Protein AF-A0A369BE33-F1 (afdb_monomer_lite)

Structure (mmCIF, N/CA/C/O backbone):
data_AF-A0A369BE33-F1
#
_entry.id   AF-A0A369BE33-F1
#
loop_
_atom_site.group_PDB
_atom_site.id
_atom_site.type_symbol
_atom_site.label_atom_id
_atom_site.label_alt_id
_atom_site.label_comp_id
_atom_site.label_asym_id
_atom_site.label_entity_id
_atom_site.label_seq_id
_atom_site.pdbx_PDB_ins_code
_atom_site.Cartn_x
_atom_site.Cartn_y
_atom_site.Cartn_z
_atom_site.occupancy
_atom_site.B_iso_or_equiv
_atom_site.auth_seq_id
_atom_site.auth_comp_id
_atom_site.auth_asym_id
_atom_site.auth_atom_id
_atom_site.pdbx_PDB_model_num
ATOM 1 N N . MET A 1 1 ? -42.268 -16.750 -3.440 1.00 45.75 1 MET A N 1
ATOM 2 C CA . MET A 1 1 ? -41.619 -16.048 -4.571 1.00 45.75 1 MET A CA 1
ATOM 3 C C . MET A 1 1 ? -40.648 -15.068 -3.953 1.00 45.75 1 MET A C 1
ATOM 5 O O . MET A 1 1 ? -41.024 -13.992 -3.508 1.00 45.75 1 MET A O 1
ATOM 9 N N . ASP A 1 2 ? -39.441 -15.573 -3.754 1.00 48.72 2 ASP A N 1
ATOM 10 C CA . ASP A 1 2 ? -38.599 -15.271 -2.608 1.00 48.72 2 ASP A CA 1
ATOM 11 C C . ASP A 1 2 ? -37.582 -14.192 -2.967 1.00 48.72 2 ASP A C 1
ATOM 13 O O . ASP A 1 2 ? -36.606 -14.434 -3.672 1.00 48.72 2 ASP A O 1
ATOM 17 N N . ALA A 1 3 ? -37.803 -12.987 -2.449 1.00 56.47 3 ALA A N 1
ATOM 18 C CA . ALA A 1 3 ? -36.889 -11.851 -2.542 1.00 56.47 3 ALA A CA 1
ATOM 19 C C . ALA A 1 3 ? -35.661 -12.024 -1.618 1.00 56.47 3 ALA A C 1
ATOM 21 O O . ALA A 1 3 ? -35.357 -11.147 -0.812 1.00 56.47 3 ALA A O 1
ATOM 22 N N . LYS A 1 4 ? -34.980 -13.179 -1.670 1.00 56.69 4 LYS A N 1
ATOM 23 C CA . LYS A 1 4 ? -33.918 -13.540 -0.708 1.00 56.69 4 LYS A CA 1
ATOM 24 C C . LYS A 1 4 ? -32.619 -14.057 -1.332 1.00 56.69 4 LYS A C 1
ATOM 26 O O . LYS A 1 4 ? -31.826 -14.691 -0.645 1.00 56.69 4 LYS A O 1
ATOM 31 N N . MET A 1 5 ? -32.364 -13.800 -2.614 1.00 52.84 5 MET A N 1
ATOM 32 C CA . MET A 1 5 ? -31.145 -14.302 -3.270 1.00 52.84 5 MET A CA 1
ATOM 33 C C . MET A 1 5 ? -30.390 -13.254 -4.095 1.00 52.84 5 MET A C 1
ATOM 35 O O . MET A 1 5 ? -29.799 -13.592 -5.111 1.00 52.84 5 MET A O 1
ATOM 39 N N . THR A 1 6 ? -30.352 -11.993 -3.654 1.00 50.78 6 THR A N 1
ATOM 40 C CA . THR A 1 6 ? -29.553 -10.956 -4.351 1.00 50.78 6 THR A CA 1
ATOM 41 C C . THR A 1 6 ? -28.597 -10.188 -3.434 1.00 50.78 6 THR A C 1
ATOM 43 O O . THR A 1 6 ? -28.087 -9.145 -3.811 1.00 50.78 6 THR A O 1
ATOM 46 N N . MET A 1 7 ? -28.310 -10.691 -2.229 1.00 49.06 7 MET A N 1
ATOM 47 C CA . MET A 1 7 ? -27.418 -10.008 -1.270 1.00 49.06 7 MET A CA 1
ATOM 48 C C . MET A 1 7 ? -26.054 -10.688 -1.072 1.00 49.06 7 MET A C 1
ATOM 50 O O . MET A 1 7 ? -25.284 -10.250 -0.231 1.00 49.06 7 MET A O 1
ATOM 54 N N . GLN A 1 8 ? -25.730 -11.739 -1.831 1.00 48.00 8 GLN A N 1
ATOM 55 C CA . GLN A 1 8 ? -24.477 -12.499 -1.653 1.00 48.00 8 GLN A CA 1
ATOM 56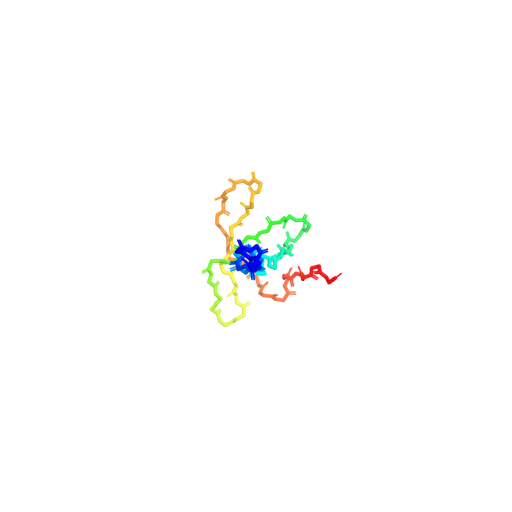 C C . GLN A 1 8 ? -23.345 -12.082 -2.605 1.00 48.00 8 GLN A C 1
ATOM 58 O O . GLN A 1 8 ? -22.381 -12.816 -2.774 1.00 48.00 8 GLN A O 1
ATOM 63 N N . ILE A 1 9 ? -23.458 -10.915 -3.243 1.00 48.53 9 ILE A N 1
ATOM 64 C CA . ILE A 1 9 ? -22.393 -10.345 -4.080 1.00 48.53 9 ILE A CA 1
ATOM 65 C C . ILE A 1 9 ? -22.159 -8.903 -3.629 1.00 48.53 9 ILE A C 1
ATOM 67 O O . ILE A 1 9 ? -22.287 -7.942 -4.378 1.00 48.53 9 ILE A O 1
ATOM 71 N N . VAL A 1 10 ? -21.904 -8.736 -2.341 1.00 51.84 10 VAL A N 1
ATOM 72 C CA . VAL A 1 10 ? -21.286 -7.532 -1.804 1.00 51.84 10 VAL A CA 1
ATOM 73 C C . VAL A 1 10 ? -20.281 -8.038 -0.784 1.00 51.84 10 VAL A C 1
ATOM 75 O O . VAL A 1 10 ? -20.612 -8.905 0.015 1.00 51.84 10 VAL A O 1
ATOM 78 N N . ASP A 1 11 ? -19.052 -7.549 -0.848 1.00 44.97 11 ASP A N 1
ATOM 79 C CA . ASP A 1 11 ? -17.958 -7.938 0.048 1.00 44.97 11 ASP A CA 1
ATOM 80 C C . ASP A 1 11 ? -17.208 -9.239 -0.291 1.00 44.97 11 ASP A C 1
ATOM 82 O O . ASP A 1 11 ? -16.940 -10.110 0.529 1.00 44.97 11 ASP A O 1
ATOM 86 N N . SER A 1 12 ? -16.760 -9.346 -1.535 1.00 48.78 12 SER A N 1
ATOM 87 C CA . SER A 1 12 ? -15.4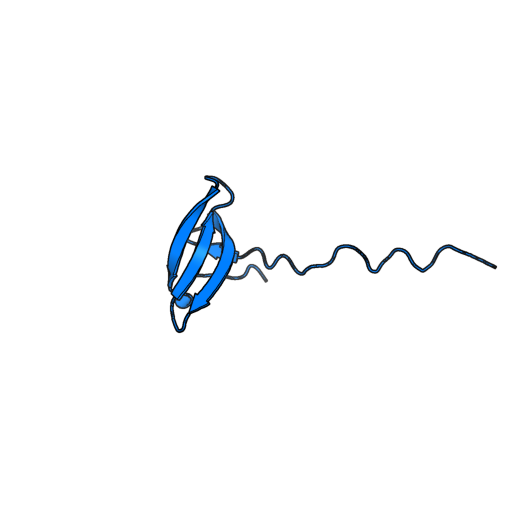34 -9.925 -1.763 1.00 48.78 12 SER A CA 1
ATOM 88 C C . SER A 1 12 ? -14.668 -9.015 -2.712 1.00 48.78 12 SER A C 1
ATOM 90 O O . SER A 1 12 ? -14.495 -9.348 -3.881 1.00 48.78 12 SER A O 1
ATOM 92 N N . PRO A 1 13 ? -14.191 -7.837 -2.261 1.00 49.62 13 PRO A N 1
ATOM 93 C CA . PRO A 1 13 ? -12.873 -7.472 -2.718 1.00 49.62 13 PRO A CA 1
ATOM 94 C C . PRO A 1 13 ? -11.991 -8.560 -2.123 1.00 49.62 13 PRO A C 1
ATOM 96 O O . PRO A 1 13 ? -11.936 -8.711 -0.905 1.00 49.62 13 PRO A O 1
ATOM 99 N N . GLU A 1 14 ? -11.378 -9.377 -2.962 1.00 48.88 14 GLU A N 1
ATOM 100 C CA . GLU A 1 14 ? -10.230 -10.170 -2.561 1.00 48.88 14 GLU A CA 1
ATOM 101 C C . GLU A 1 14 ? -9.225 -9.177 -1.952 1.00 48.88 14 GLU A C 1
ATOM 103 O O . GLU A 1 14 ? -8.401 -8.579 -2.645 1.00 48.88 14 GLU A O 1
ATOM 108 N N . LYS A 1 15 ? -9.353 -8.898 -0.646 1.00 53.50 15 LYS A N 1
ATOM 109 C CA . LYS A 1 15 ? -8.293 -8.337 0.170 1.00 53.50 15 LYS A CA 1
ATOM 110 C C . LYS A 1 15 ? -7.296 -9.464 0.174 1.00 53.50 15 LYS A C 1
ATOM 112 O O . LYS A 1 15 ? -7.339 -10.347 1.017 1.00 53.50 15 LYS A O 1
ATOM 117 N N . ILE A 1 16 ? -6.487 -9.497 -0.874 1.00 56.53 16 ILE A N 1
ATOM 118 C CA . ILE A 1 16 ? -5.290 -10.297 -0.891 1.00 56.53 16 ILE A CA 1
ATOM 119 C C . ILE A 1 16 ? -4.513 -9.729 0.292 1.00 56.53 16 ILE A C 1
ATOM 121 O O . ILE A 1 16 ? -4.012 -8.603 0.234 1.00 56.53 16 ILE A O 1
ATOM 125 N N . ASP A 1 17 ? -4.562 -10.444 1.412 1.00 62.94 17 ASP A N 1
ATOM 126 C CA . ASP A 1 17 ? -3.803 -10.127 2.606 1.00 62.94 17 ASP A CA 1
ATOM 127 C C . ASP A 1 17 ? -2.345 -10.394 2.249 1.00 62.94 17 ASP A C 1
ATOM 129 O O . ASP A 1 17 ? -1.834 -11.515 2.288 1.00 62.94 17 ASP A O 1
ATOM 133 N N . VAL A 1 18 ? -1.701 -9.338 1.758 1.00 71.94 18 VAL A N 1
ATOM 134 C CA . VAL A 1 18 ? -0.298 -9.360 1.389 1.00 71.94 18 VAL A CA 1
ATOM 135 C C . VAL A 1 18 ? 0.500 -9.106 2.653 1.00 71.94 18 VAL A C 1
ATOM 137 O O . VAL A 1 18 ? 0.337 -8.081 3.318 1.00 71.94 18 VAL A O 1
ATOM 140 N N . LEU A 1 19 ? 1.378 -10.046 2.980 1.00 78.31 19 LEU A N 1
ATOM 141 C CA . LEU A 1 19 ? 2.302 -9.907 4.091 1.00 78.31 19 LEU A CA 1
ATOM 142 C C . LEU A 1 19 ? 3.644 -9.408 3.553 1.00 78.31 19 LEU A C 1
ATOM 144 O O . LEU A 1 19 ? 4.175 -9.926 2.567 1.00 78.31 19 LEU A O 1
ATOM 148 N N . TYR A 1 20 ? 4.206 -8.412 4.228 1.00 78.75 20 TYR A N 1
ATO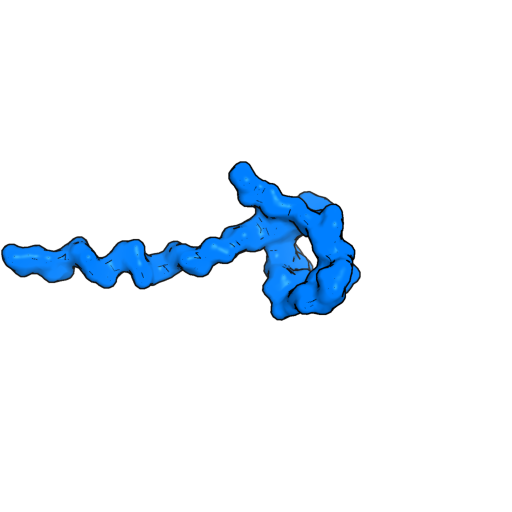M 149 C CA . TYR A 1 20 ? 5.585 -7.982 4.045 1.00 78.75 20 TYR A CA 1
ATOM 150 C C . TYR A 1 20 ? 6.316 -8.133 5.378 1.00 78.75 20 TYR A C 1
ATOM 152 O O . TYR A 1 20 ? 5.913 -7.532 6.369 1.00 78.75 20 TYR A O 1
ATOM 160 N N . GLU A 1 21 ? 7.358 -8.968 5.418 1.00 78.56 21 GLU A N 1
ATOM 161 C CA . GLU A 1 21 ? 8.117 -9.279 6.645 1.00 78.56 21 GLU A CA 1
ATOM 162 C C . GLU A 1 21 ? 7.247 -9.765 7.830 1.00 78.56 21 GLU A C 1
ATOM 164 O O . GLU A 1 21 ? 7.523 -9.446 8.980 1.00 78.56 21 GLU A O 1
ATOM 169 N N . ASN A 1 22 ? 6.214 -10.579 7.567 1.00 75.62 22 ASN A N 1
ATOM 170 C CA . ASN A 1 22 ? 5.187 -11.025 8.537 1.00 75.62 22 ASN A CA 1
ATOM 171 C C . ASN A 1 22 ? 4.218 -9.935 9.029 1.00 75.62 22 ASN A C 1
ATOM 173 O O . ASN A 1 22 ? 3.330 -10.240 9.822 1.00 75.62 22 ASN A O 1
ATOM 177 N N . SER A 1 23 ? 4.320 -8.705 8.528 1.00 81.69 23 SER A N 1
ATOM 178 C CA . SER A 1 23 ? 3.343 -7.653 8.804 1.00 81.69 23 SER A CA 1
ATOM 179 C C . SER A 1 23 ? 2.318 -7.549 7.672 1.00 81.69 23 SER A C 1
ATOM 181 O O . SER A 1 23 ? 2.700 -7.514 6.499 1.00 81.69 23 SER A O 1
ATOM 183 N N . PRO A 1 24 ? 1.017 -7.458 7.983 1.00 83.38 24 PRO A N 1
ATOM 184 C CA . PRO A 1 24 ? -0.015 -7.269 6.975 1.00 83.38 24 PRO A CA 1
ATOM 185 C C . PRO A 1 24 ? 0.046 -5.858 6.387 1.00 83.38 24 PRO A C 1
ATOM 187 O O . PRO A 1 24 ? 0.059 -4.845 7.101 1.00 83.38 24 PRO A O 1
ATOM 190 N N . VAL A 1 25 ? 0.107 -5.795 5.056 1.00 86.12 25 VAL A N 1
ATOM 191 C CA . VAL A 1 25 ? 0.239 -4.553 4.298 1.00 86.12 25 VAL A CA 1
ATOM 192 C C . VAL A 1 25 ? -0.805 -4.452 3.188 1.00 86.12 25 VAL A C 1
ATOM 194 O O . VAL A 1 25 ? -1.187 -5.433 2.557 1.00 86.12 25 VAL A O 1
ATOM 197 N N . TRP A 1 26 ? -1.242 -3.229 2.896 1.00 87.06 26 TRP A N 1
ATOM 198 C CA . TRP A 1 26 ? -2.051 -2.924 1.718 1.00 87.06 26 TRP A CA 1
ATOM 199 C C . TRP A 1 26 ? -1.201 -2.369 0.595 1.00 87.06 26 TRP A C 1
ATOM 201 O O . TRP A 1 26 ? -0.474 -1.398 0.785 1.00 87.06 26 TRP A O 1
ATOM 211 N N . ILE A 1 27 ? -1.335 -2.931 -0.600 1.00 84.81 27 ILE A N 1
ATOM 212 C CA . ILE A 1 27 ? -0.675 -2.399 -1.789 1.00 84.81 27 ILE A CA 1
ATOM 213 C C . ILE A 1 27 ? -1.431 -1.151 -2.255 1.00 84.81 27 ILE A C 1
ATOM 215 O O . ILE A 1 27 ? -2.592 -1.220 -2.646 1.00 84.81 27 ILE A O 1
ATOM 219 N N . LEU A 1 28 ? -0.758 -0.001 -2.235 1.00 86.88 28 LEU A N 1
ATOM 220 C CA . LEU A 1 28 ? -1.281 1.263 -2.756 1.00 86.88 28 LEU A CA 1
ATOM 221 C C . LEU A 1 28 ? -1.024 1.400 -4.258 1.00 86.88 28 LEU A C 1
ATOM 223 O O . LEU A 1 28 ? -1.845 1.944 -4.993 1.00 86.88 28 LEU A O 1
ATOM 227 N N . SER A 1 29 ? 0.151 0.974 -4.723 1.00 85.38 29 SER A N 1
ATOM 228 C CA . SER A 1 29 ? 0.536 1.029 -6.137 1.00 85.38 29 SER A CA 1
ATOM 229 C C . SER A 1 29 ? 1.737 0.139 -6.405 1.00 85.38 29 SER A C 1
ATOM 231 O O . SER A 1 29 ? 2.616 0.015 -5.559 1.00 85.38 29 SER A O 1
ATOM 233 N N . VAL A 1 30 ? 1.828 -0.407 -7.614 1.00 85.25 30 VAL A N 1
ATOM 234 C CA . VAL A 1 30 ? 2.992 -1.174 -8.071 1.00 85.25 30 VAL A CA 1
ATOM 235 C C . VAL A 1 30 ? 3.650 -0.433 -9.232 1.00 85.25 30 VAL A C 1
ATOM 237 O O . VAL A 1 30 ? 2.985 -0.065 -10.198 1.00 85.25 30 VAL A O 1
ATOM 240 N N . LYS A 1 31 ? 4.957 -0.181 -9.133 1.00 84.06 31 LYS A N 1
ATOM 241 C CA . LYS A 1 31 ? 5.783 0.434 -10.179 1.00 84.06 31 LYS A CA 1
ATOM 242 C C . LYS A 1 31 ? 6.986 -0.458 -10.468 1.00 84.06 31 LYS A C 1
ATOM 244 O O . LYS A 1 31 ? 7.989 -0.436 -9.753 1.00 84.06 31 LYS A O 1
ATOM 249 N N . GLY A 1 32 ? 6.890 -1.232 -11.547 1.00 86.25 32 GLY A N 1
ATOM 250 C CA . GLY A 1 32 ? 7.938 -2.171 -11.944 1.00 86.25 32 GLY A CA 1
ATOM 251 C C . GLY A 1 32 ? 8.178 -3.217 -10.856 1.00 86.25 32 GLY A C 1
ATOM 252 O O . GLY A 1 32 ? 7.269 -3.961 -10.512 1.00 86.25 32 GLY A O 1
ATOM 253 N N . ASN A 1 33 ? 9.390 -3.239 -10.292 1.00 85.88 33 ASN A N 1
ATOM 254 C CA . ASN A 1 33 ? 9.786 -4.205 -9.260 1.00 85.88 33 ASN A CA 1
ATOM 255 C C . ASN A 1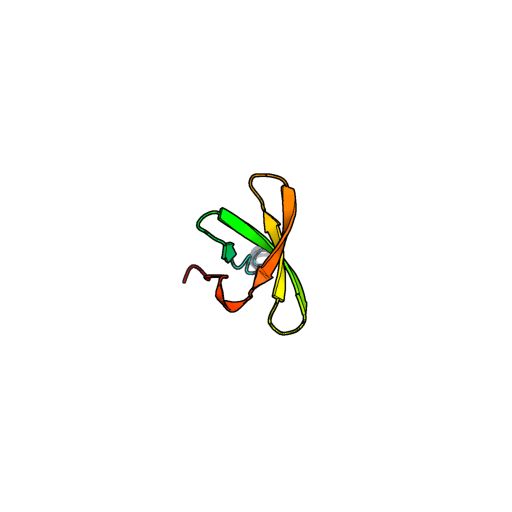 33 ? 9.567 -3.712 -7.813 1.00 85.88 33 ASN A C 1
ATOM 257 O O . ASN A 1 33 ? 10.033 -4.342 -6.863 1.00 85.88 33 ASN A O 1
ATOM 261 N N . LYS A 1 34 ? 8.909 -2.563 -7.624 1.00 88.06 34 LYS A N 1
ATOM 262 C CA . LYS A 1 34 ? 8.608 -1.996 -6.304 1.00 88.06 34 LYS A CA 1
ATOM 263 C C . LYS A 1 34 ? 7.109 -1.791 -6.148 1.00 88.06 34 LYS A C 1
ATOM 265 O O . LYS A 1 34 ? 6.446 -1.296 -7.057 1.00 88.06 34 LYS A O 1
ATOM 270 N N . ALA A 1 35 ? 6.588 -2.135 -4.984 1.00 87.81 35 ALA A N 1
ATOM 271 C CA . ALA A 1 35 ? 5.240 -1.821 -4.559 1.00 87.81 35 ALA A CA 1
ATOM 272 C C . ALA A 1 35 ? 5.295 -0.793 -3.435 1.00 87.81 35 ALA A C 1
ATOM 274 O O . ALA A 1 35 ? 6.000 -0.962 -2.441 1.00 87.81 35 ALA A O 1
ATOM 275 N N . LYS A 1 36 ? 4.516 0.273 -3.582 1.00 90.31 36 LYS A N 1
ATOM 276 C CA . LYS A 1 36 ? 4.173 1.140 -2.469 1.00 90.31 36 LYS A CA 1
ATOM 277 C C . LYS A 1 36 ? 3.109 0.422 -1.655 1.00 90.31 36 LYS A C 1
ATOM 279 O O . LYS A 1 36 ? 2.014 0.173 -2.159 1.00 90.31 36 LYS A O 1
ATOM 284 N N . VAL A 1 37 ? 3.442 0.094 -0.420 1.00 89.19 37 VAL A N 1
ATOM 285 C CA . VAL A 1 37 ? 2.559 -0.580 0.522 1.00 89.19 37 VAL A CA 1
ATOM 286 C C . VAL A 1 37 ? 2.285 0.307 1.726 1.00 89.19 37 VAL A C 1
ATOM 288 O O . VAL A 1 37 ? 3.049 1.222 2.037 1.00 89.19 37 VAL A O 1
ATOM 291 N N . ARG A 1 38 ? 1.182 0.043 2.413 1.00 88.00 38 ARG A N 1
ATOM 292 C CA . ARG A 1 38 ? 0.809 0.675 3.670 1.00 88.00 38 ARG A CA 1
ATOM 293 C C . ARG A 1 38 ? 0.687 -0.393 4.739 1.00 88.00 38 ARG A C 1
ATOM 295 O O . ARG A 1 38 ? -0.150 -1.280 4.620 1.00 88.00 38 ARG A O 1
ATOM 302 N N . PHE A 1 39 ? 1.507 -0.296 5.774 1.00 87.44 39 PHE A N 1
ATOM 303 C CA . PHE A 1 39 ? 1.446 -1.198 6.915 1.00 87.44 39 PHE A CA 1
ATOM 304 C C . PHE A 1 39 ? 0.149 -0.975 7.679 1.00 87.44 39 PHE A C 1
ATOM 306 O O . PHE A 1 39 ? -0.143 0.154 8.076 1.00 87.44 39 PHE A O 1
ATOM 313 N N . LEU A 1 40 ? -0.618 -2.042 7.896 1.00 83.50 40 LEU A N 1
ATOM 314 C CA . LEU A 1 40 ? -1.884 -1.954 8.620 1.00 83.50 40 LEU A CA 1
ATOM 315 C C . LEU A 1 40 ? -1.673 -1.707 10.115 1.00 83.50 40 LEU A C 1
ATOM 317 O O . LEU A 1 40 ? -2.457 -0.990 10.726 1.00 83.50 40 LEU A O 1
ATOM 321 N N . GLU A 1 41 ? -0.580 -2.219 10.680 1.00 83.19 41 GLU A N 1
ATOM 322 C CA . GLU A 1 41 ? -0.259 -2.058 12.103 1.00 83.19 41 GLU A CA 1
ATOM 323 C C . GLU A 1 41 ? 0.090 -0.613 12.481 1.00 83.19 41 GLU A C 1
ATOM 325 O O . GLU A 1 41 ? -0.300 -0.127 13.538 1.00 83.19 41 GLU A O 1
ATOM 330 N N . THR A 1 42 ? 0.830 0.089 11.618 1.00 85.94 42 THR A N 1
ATOM 331 C CA . THR A 1 42 ? 1.342 1.440 11.913 1.00 85.94 42 THR A CA 1
ATOM 332 C C . THR A 1 42 ? 0.680 2.534 11.080 1.00 85.94 42 THR A C 1
ATOM 334 O O . THR A 1 42 ? 0.875 3.719 11.341 1.00 85.94 42 THR A O 1
ATOM 337 N N . GLY A 1 43 ? -0.062 2.168 10.032 1.00 84.88 43 GLY A N 1
ATOM 338 C CA . GLY A 1 43 ? -0.601 3.094 9.039 1.00 84.88 43 GLY A CA 1
ATOM 339 C C . GLY A 1 43 ? 0.460 3.748 8.147 1.00 84.88 43 GLY A C 1
ATOM 340 O O . GLY A 1 43 ? 0.100 4.594 7.322 1.00 84.88 43 GL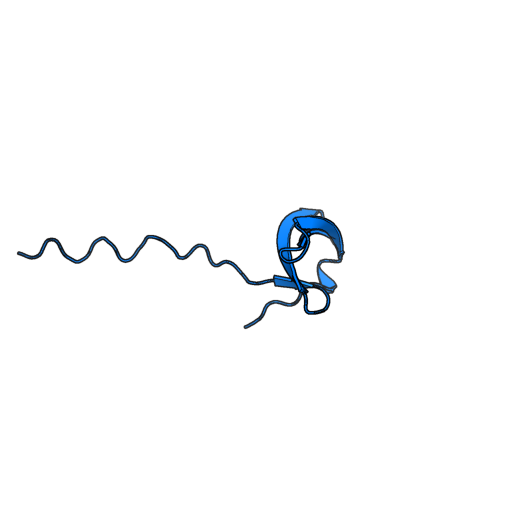Y A O 1
ATOM 341 N N . LYS A 1 44 ? 1.740 3.380 8.302 1.00 86.75 44 LYS A N 1
ATOM 342 C CA . LYS A 1 44 ? 2.876 3.969 7.589 1.00 86.75 44 LYS A CA 1
ATOM 343 C C . LYS A 1 44 ? 2.960 3.437 6.164 1.00 86.75 44 LYS A C 1
ATOM 345 O O . LYS A 1 44 ? 2.773 2.250 5.918 1.00 86.75 44 LYS A O 1
ATOM 350 N N . GLU A 1 45 ? 3.292 4.317 5.231 1.00 90.94 45 GLU A N 1
ATOM 351 C CA . GLU A 1 45 ? 3.552 3.951 3.842 1.00 90.94 45 GLU A CA 1
ATOM 352 C C . GLU A 1 45 ? 5.043 3.672 3.635 1.00 90.94 45 GLU A C 1
ATOM 354 O O . GLU A 1 45 ? 5.899 4.399 4.146 1.00 90.94 45 GLU A O 1
ATOM 359 N N . SER A 1 46 ? 5.363 2.624 2.882 1.00 88.50 46 SER A N 1
ATOM 360 C CA . SER A 1 46 ? 6.734 2.292 2.506 1.00 88.50 46 SER A CA 1
ATOM 361 C C . SER A 1 46 ? 6.787 1.679 1.114 1.00 88.50 46 SER A C 1
ATOM 363 O O . SER A 1 46 ? 5.813 1.101 0.639 1.00 88.50 46 SER A O 1
ATOM 365 N N . GLU A 1 47 ? 7.922 1.822 0.443 1.00 90.56 47 GLU A N 1
ATOM 366 C CA . GLU A 1 47 ? 8.159 1.214 -0.862 1.00 90.56 47 GLU A CA 1
ATOM 367 C C . GLU A 1 47 ? 9.026 -0.022 -0.686 1.00 90.56 47 GLU A C 1
ATOM 369 O O . GLU A 1 47 ? 10.191 0.068 -0.300 1.00 90.56 47 GLU A O 1
ATOM 374 N N . VAL A 1 48 ? 8.446 -1.174 -0.993 1.00 85.75 48 VAL A N 1
ATOM 375 C CA . VAL A 1 48 ? 9.065 -2.479 -0.796 1.00 85.75 48 VAL A CA 1
ATOM 376 C C . VAL A 1 48 ? 9.170 -3.217 -2.128 1.00 85.75 48 VAL A C 1
ATOM 378 O O . VAL A 1 48 ? 8.354 -2.994 -3.026 1.00 85.75 48 VAL A O 1
ATOM 381 N N . PRO A 1 49 ? 10.186 -4.067 -2.328 1.00 87.00 49 PRO A N 1
ATOM 382 C CA . PRO A 1 49 ? 10.278 -4.862 -3.543 1.00 87.00 49 PRO A CA 1
ATOM 383 C C . PRO A 1 49 ? 9.100 -5.839 -3.628 1.00 87.00 49 PRO A C 1
ATOM 385 O O . PRO A 1 49 ? 8.791 -6.520 -2.653 1.00 87.00 49 PRO A O 1
ATOM 388 N N . VAL A 1 50 ? 8.479 -5.957 -4.808 1.00 82.50 50 VAL A N 1
ATOM 389 C CA . VAL A 1 50 ? 7.356 -6.899 -5.019 1.00 82.50 50 VAL A CA 1
ATOM 390 C C . VAL A 1 50 ? 7.756 -8.340 -4.722 1.00 82.50 50 VAL A C 1
ATOM 392 O O . VAL A 1 50 ? 6.949 -9.125 -4.252 1.00 82.50 50 VAL A O 1
ATOM 395 N N . ASN A 1 51 ? 9.033 -8.663 -4.921 1.00 82.19 51 ASN A N 1
ATOM 396 C CA . ASN A 1 51 ? 9.596 -9.982 -4.661 1.00 82.19 51 ASN A CA 1
ATOM 397 C C . ASN A 1 51 ? 9.670 -10.342 -3.164 1.00 82.19 51 ASN A C 1
ATOM 399 O O . ASN A 1 51 ? 9.940 -11.491 -2.834 1.00 82.19 51 ASN A O 1
ATOM 403 N N . GLY A 1 52 ? 9.497 -9.362 -2.270 1.00 75.06 52 GLY A N 1
ATOM 404 C CA . GLY A 1 52 ? 9.401 -9.571 -0.823 1.00 75.06 52 GLY A CA 1
ATOM 405 C C . GLY A 1 52 ? 7.961 -9.639 -0.310 1.00 75.06 52 GLY A C 1
ATOM 406 O O . GLY A 1 52 ? 7.757 -9.855 0.881 1.00 75.06 52 GLY A O 1
ATOM 407 N N . LEU A 1 53 ? 6.970 -9.433 -1.183 1.00 79.62 53 LEU A N 1
ATOM 408 C CA . LEU A 1 53 ? 5.560 -9.575 -0.845 1.00 79.62 53 LEU A CA 1
ATOM 409 C C . LEU A 1 53 ? 5.157 -11.037 -1.001 1.00 79.62 53 LEU A C 1
ATOM 411 O O . LEU A 1 53 ? 5.307 -11.612 -2.079 1.00 79.62 53 LEU A O 1
ATOM 415 N N . VAL A 1 54 ? 4.630 -11.625 0.069 1.00 75.62 54 VAL A N 1
ATOM 416 C CA . VAL A 1 54 ? 4.105 -12.990 0.047 1.00 75.62 54 VAL A CA 1
ATOM 417 C C . VAL A 1 54 ? 2.589 -12.947 0.179 1.00 75.62 54 VAL A C 1
ATOM 419 O O . VAL A 1 54 ? 2.037 -12.250 1.032 1.00 75.62 54 VAL A O 1
ATOM 422 N N . THR A 1 55 ? 1.907 -13.673 -0.700 1.00 65.31 55 THR A N 1
ATOM 423 C CA . THR A 1 55 ? 0.466 -13.898 -0.602 1.00 65.31 55 THR A CA 1
ATOM 424 C C . THR A 1 55 ? 0.235 -15.104 0.300 1.00 65.31 55 THR A C 1
ATOM 426 O O . THR A 1 55 ? 0.827 -16.158 0.057 1.00 65.31 55 THR A O 1
ATOM 429 N N . MET A 1 56 ? -0.619 -14.985 1.31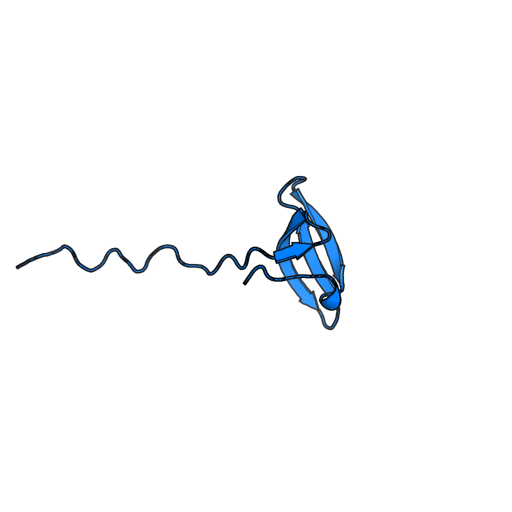5 1.00 55.22 56 MET A N 1
ATOM 430 C CA . MET A 1 56 ? -1.178 -16.176 1.961 1.00 55.22 56 MET A CA 1
ATOM 431 C C . MET A 1 56 ? -2.147 -16.837 0.969 1.00 55.22 56 MET A C 1
ATOM 433 O O . MET A 1 56 ? -3.104 -16.196 0.541 1.00 55.22 56 MET A O 1
ATOM 437 N N . HIS A 1 57 ? -1.842 -18.068 0.546 1.00 53.91 57 HIS A N 1
ATOM 438 C CA . HIS A 1 57 ? -2.759 -18.931 -0.206 1.00 53.91 57 HIS A CA 1
ATOM 439 C C . HIS A 1 57 ? -3.539 -19.817 0.763 1.00 53.91 57 HIS A C 1
ATOM 441 O O . HIS A 1 57 ? -2.897 -20.316 1.718 1.00 53.91 57 HIS A O 1
#

Organism: NCBI:txid1297424

pLDDT: mean 73.0, std 15.88, range [44.97, 90.94]

Sequence (57 aa):
MDAKMTMQIVDSPEKIDVLYENSPVWILSVKGNKAKVRFLETGKESEVPVNGLVTMH

Foldseek 3Di:
DDPPPDPPPDDPPVPQQKDAPNFGWAFPDDDVQWTFIAGPVPRDTDIDGPVRIDGDD

Secondary structure (DSSP, 8-state):
----SSSSSSS------EEETTEEEEEEEEETTEEEEEETTT--EEEEEGGGEEE--

Radius of gyration: 15.9 Å; chains: 1; bounding box: 52×23×24 Å

InterPro domains:
  IPR012610 Small acid-soluble spore protein, SspH [PF08141] (1-54)